Protein AF-A0A925J0D2-F1 (afdb_monomer_lite)

Foldseek 3Di:
DDDDDDDDDDDPPDDPPPPPDPPPPPDVVVVVVVPDDPVVVVVLVVVLCVLPDQDPPDPSVVVSVVVVQVVCVVVVNDPDDDDDDDDDDD

Structure (mmCIF, N/CA/C/O backbone):
data_AF-A0A925J0D2-F1
#
_entry.id   AF-A0A925J0D2-F1
#
loop_
_atom_site.group_PDB
_atom_site.id
_atom_site.type_symbol
_atom_site.label_atom_id
_atom_site.label_alt_id
_atom_site.label_comp_id
_atom_site.label_asym_id
_atom_site.label_entity_id
_atom_site.label_seq_id
_atom_site.pdbx_PDB_ins_code
_atom_site.Cartn_x
_atom_site.Cartn_y
_atom_site.Cartn_z
_atom_site.occupancy
_atom_site.B_iso_or_equiv
_atom_site.auth_seq_id
_atom_site.auth_comp_id
_atom_site.auth_asym_id
_atom_site.auth_atom_id
_atom_site.pdbx_PDB_model_num
ATOM 1 N N . MET A 1 1 ? 37.885 -63.005 -54.376 1.00 47.72 1 MET A N 1
ATOM 2 C CA . MET A 1 1 ? 38.933 -61.964 -54.340 1.00 47.72 1 MET A CA 1
ATOM 3 C C . MET A 1 1 ? 38.409 -60.741 -55.080 1.00 47.72 1 MET A C 1
ATOM 5 O O . MET A 1 1 ? 38.471 -60.731 -56.299 1.00 47.72 1 MET A O 1
ATOM 9 N N . ALA A 1 2 ? 37.820 -59.765 -54.388 1.00 39.19 2 ALA A N 1
ATOM 10 C CA . ALA A 1 2 ? 37.570 -58.438 -54.957 1.00 39.19 2 ALA A CA 1
ATOM 11 C C . ALA A 1 2 ? 37.408 -57.425 -53.816 1.00 39.19 2 ALA A C 1
ATOM 13 O O . ALA A 1 2 ? 36.650 -57.658 -52.878 1.00 39.19 2 ALA A O 1
ATOM 14 N N . SER A 1 3 ? 38.221 -56.379 -53.898 1.00 43.25 3 SER A N 1
ATOM 15 C CA . SER A 1 3 ? 38.601 -55.412 -52.872 1.00 43.25 3 SER A CA 1
ATOM 16 C C . SER A 1 3 ? 37.477 -54.570 -52.272 1.00 43.25 3 SER A C 1
ATOM 18 O O . SER A 1 3 ? 36.522 -54.187 -52.943 1.00 43.25 3 SER A O 1
ATOM 20 N N . ALA A 1 4 ? 37.695 -54.195 -51.010 1.00 46.81 4 ALA A N 1
ATOM 21 C CA . ALA A 1 4 ? 37.015 -53.114 -50.315 1.00 46.81 4 ALA A CA 1
ATOM 22 C C . AL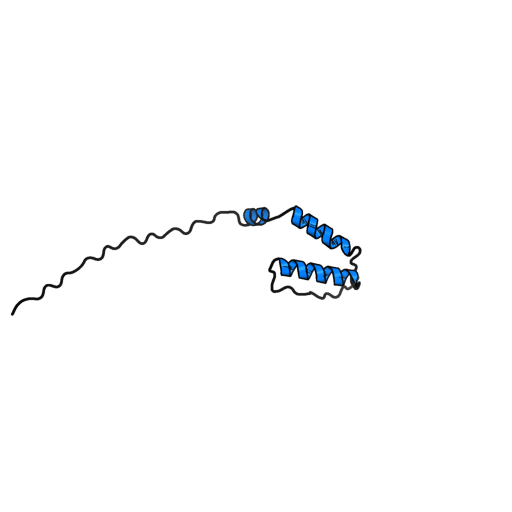A A 1 4 ? 37.429 -51.740 -50.869 1.00 46.81 4 ALA A C 1
ATOM 24 O O . ALA A 1 4 ? 38.603 -51.514 -51.164 1.00 46.81 4 ALA A O 1
ATOM 25 N N . ILE A 1 5 ? 36.480 -50.805 -50.927 1.00 50.41 5 ILE A N 1
ATOM 26 C CA . ILE A 1 5 ? 36.751 -49.368 -51.034 1.00 50.41 5 ILE A CA 1
ATOM 27 C C . ILE A 1 5 ? 35.974 -48.696 -49.902 1.00 50.41 5 ILE A C 1
ATOM 29 O O . ILE A 1 5 ? 34.749 -48.609 -49.933 1.00 50.41 5 ILE A O 1
ATOM 33 N N . VAL A 1 6 ? 36.702 -48.267 -48.871 1.00 51.69 6 VAL A N 1
ATOM 34 C CA . VAL A 1 6 ? 36.190 -47.414 -47.794 1.00 51.69 6 VAL A CA 1
ATOM 35 C C . VAL A 1 6 ? 36.218 -45.981 -48.316 1.00 51.69 6 VAL A C 1
ATOM 37 O O . VAL A 1 6 ? 37.289 -45.411 -48.515 1.00 51.69 6 VAL A O 1
ATOM 40 N N . ALA A 1 7 ? 35.045 -45.409 -48.579 1.00 50.47 7 ALA A N 1
ATOM 41 C CA . ALA A 1 7 ? 34.914 -44.004 -48.938 1.00 50.47 7 ALA A CA 1
ATOM 42 C C . ALA A 1 7 ? 34.972 -43.150 -47.662 1.00 50.47 7 ALA A C 1
ATOM 44 O O . ALA A 1 7 ? 34.064 -43.187 -46.833 1.00 50.47 7 ALA A O 1
ATOM 45 N N . LEU A 1 8 ? 36.058 -42.395 -47.498 1.00 50.19 8 LEU A N 1
ATOM 46 C CA . LEU A 1 8 ? 36.230 -41.424 -46.421 1.00 50.19 8 LEU A CA 1
ATOM 47 C C . LEU A 1 8 ? 35.422 -40.161 -46.761 1.00 50.19 8 LEU A C 1
ATOM 49 O O . LEU A 1 8 ? 35.856 -39.329 -47.555 1.00 50.19 8 LEU A O 1
ATOM 53 N N . THR A 1 9 ? 34.226 -40.021 -46.192 1.00 55.09 9 THR A N 1
ATOM 54 C CA . THR A 1 9 ? 33.424 -38.798 -46.322 1.00 55.09 9 THR A CA 1
ATOM 55 C C . THR A 1 9 ? 33.980 -37.718 -45.396 1.00 55.09 9 THR A C 1
ATOM 57 O O . THR A 1 9 ? 33.912 -37.846 -44.173 1.00 55.09 9 THR A O 1
ATOM 60 N N . ALA A 1 10 ? 34.534 -36.655 -45.977 1.00 54.59 10 ALA A N 1
ATOM 61 C CA . ALA A 1 10 ? 34.955 -35.461 -45.256 1.00 54.59 10 ALA A CA 1
ATOM 62 C C . ALA A 1 10 ? 33.735 -34.761 -44.631 1.00 54.59 10 ALA A C 1
ATOM 64 O O . ALA A 1 10 ? 32.798 -34.386 -45.334 1.00 54.59 10 ALA A O 1
ATOM 65 N N . ILE A 1 11 ? 33.746 -34.588 -43.309 1.00 57.41 11 ILE A N 1
ATOM 66 C CA . ILE A 1 11 ? 32.743 -33.803 -42.584 1.00 57.41 11 ILE A CA 1
ATOM 67 C C . ILE A 1 11 ? 33.120 -32.326 -42.762 1.00 57.41 11 ILE A C 1
ATOM 69 O O . ILE A 1 11 ? 34.216 -31.946 -42.341 1.00 57.41 11 ILE A O 1
ATOM 73 N N . PRO A 1 12 ? 32.272 -31.465 -43.355 1.00 52.59 12 PRO A N 1
ATOM 74 C CA . PRO A 1 12 ? 32.529 -30.039 -43.304 1.00 52.59 12 PRO A CA 1
ATOM 75 C C . PRO A 1 12 ? 32.307 -29.588 -41.859 1.00 52.59 12 PRO A C 1
ATOM 77 O O . PRO A 1 12 ? 31.197 -29.665 -41.330 1.00 52.59 12 PRO A O 1
ATOM 80 N N . ALA A 1 13 ? 33.377 -29.133 -41.210 1.00 55.09 13 ALA A N 1
ATOM 81 C CA . ALA A 1 13 ? 33.300 -28.389 -39.963 1.00 55.09 13 ALA A CA 1
ATOM 82 C C . ALA A 1 13 ? 32.628 -27.039 -40.257 1.00 55.09 13 ALA A C 1
ATOM 84 O O . ALA A 1 13 ? 33.287 -26.037 -40.530 1.00 55.09 13 ALA A O 1
ATOM 85 N N . GLY A 1 14 ? 31.294 -27.037 -40.278 1.00 53.19 14 GLY A N 1
ATOM 86 C CA . GLY A 1 14 ? 30.502 -25.818 -40.277 1.00 53.19 14 GLY A CA 1
ATOM 87 C C . GLY A 1 14 ? 30.829 -25.041 -39.010 1.00 53.19 14 GLY A C 1
ATOM 88 O O . GLY A 1 14 ? 30.684 -25.567 -37.906 1.00 53.19 14 GLY A O 1
ATOM 89 N N . ALA A 1 15 ? 31.332 -23.823 -39.196 1.00 51.56 15 ALA A N 1
ATOM 90 C CA . ALA A 1 15 ? 31.703 -22.898 -38.142 1.00 51.56 15 ALA A CA 1
ATOM 91 C C . ALA A 1 15 ? 30.636 -22.876 -37.042 1.00 51.56 15 ALA A C 1
ATOM 93 O O . ALA A 1 15 ? 29.459 -22.622 -37.308 1.00 51.56 15 ALA A O 1
ATOM 94 N N . GLN A 1 16 ? 31.055 -23.134 -35.803 1.00 56.81 16 GLN A N 1
ATOM 95 C CA . GLN A 1 16 ? 30.257 -22.797 -34.636 1.00 56.81 16 GLN A CA 1
ATOM 96 C C . GLN A 1 16 ? 30.105 -21.279 -34.656 1.00 56.81 16 GLN A C 1
ATOM 98 O O . GLN A 1 16 ? 31.001 -20.541 -34.252 1.00 56.81 16 GLN A O 1
ATOM 103 N N . ASN A 1 17 ? 28.985 -20.814 -35.207 1.00 51.50 17 ASN A N 1
ATOM 104 C CA . ASN A 1 17 ? 28.515 -19.463 -35.009 1.00 51.50 17 ASN A CA 1
ATOM 105 C C . ASN A 1 17 ? 28.225 -19.365 -33.512 1.00 51.50 17 ASN A C 1
ATOM 107 O O . ASN A 1 17 ? 27.135 -19.717 -33.062 1.00 51.50 17 ASN A O 1
ATOM 111 N N . SER A 1 18 ? 29.235 -18.972 -32.735 1.00 52.25 18 SER A N 1
ATOM 112 C CA . SER A 1 18 ? 29.053 -18.427 -31.401 1.00 52.25 18 SER A CA 1
ATOM 113 C C . SER A 1 18 ? 28.169 -17.208 -31.595 1.00 52.25 18 SER A C 1
ATOM 115 O O . SER A 1 18 ? 28.660 -16.107 -31.830 1.00 52.25 18 SER A O 1
ATOM 117 N N . GLY A 1 19 ? 26.854 -17.433 -31.616 1.00 47.03 19 GLY A N 1
ATOM 118 C CA . GLY A 1 19 ? 25.875 -16.376 -31.520 1.00 47.03 19 GLY A CA 1
ATOM 119 C C . GLY A 1 19 ? 26.226 -15.653 -30.240 1.00 47.03 19 GLY A C 1
ATOM 120 O O . GLY A 1 19 ? 26.003 -16.181 -29.152 1.00 47.03 19 GLY A O 1
ATOM 121 N N . ALA A 1 20 ? 26.877 -14.502 -30.385 1.00 54.06 20 ALA A N 1
ATOM 122 C CA . ALA A 1 20 ? 27.013 -13.555 -29.310 1.00 54.06 20 ALA A CA 1
ATOM 123 C C . ALA A 1 20 ? 25.604 -13.401 -28.742 1.00 54.06 20 ALA A C 1
ATOM 125 O O . ALA A 1 20 ? 24.683 -13.015 -29.467 1.00 54.06 20 ALA A O 1
ATOM 126 N N . ALA A 1 21 ? 25.423 -13.794 -27.479 1.00 58.94 21 ALA A N 1
ATOM 127 C CA . ALA A 1 21 ? 24.245 -13.381 -26.746 1.00 58.94 21 ALA A CA 1
ATOM 128 C C . ALA A 1 21 ? 24.133 -11.862 -26.954 1.00 58.94 21 ALA A C 1
ATOM 130 O O . ALA A 1 21 ? 25.170 -11.186 -26.876 1.00 58.94 21 ALA A O 1
ATOM 131 N N . PRO A 1 22 ? 22.947 -11.320 -27.286 1.00 57.53 22 PRO A N 1
ATOM 132 C CA . PRO A 1 22 ? 22.796 -9.880 -27.335 1.00 57.53 22 PRO A CA 1
ATOM 133 C C . PRO A 1 22 ? 23.302 -9.348 -25.997 1.00 57.53 22 PRO A C 1
ATOM 135 O O . PRO A 1 22 ? 22.884 -9.822 -24.939 1.00 57.53 22 PRO A O 1
ATOM 138 N N . ALA A 1 23 ? 24.269 -8.438 -26.036 1.00 59.91 23 ALA A N 1
ATOM 139 C CA . ALA A 1 23 ? 24.626 -7.694 -24.849 1.00 59.91 23 ALA A CA 1
ATOM 140 C C . ALA A 1 23 ? 23.405 -6.832 -24.516 1.00 59.91 23 ALA A C 1
ATOM 142 O O . ALA A 1 23 ? 23.211 -5.781 -25.124 1.00 59.91 23 ALA A O 1
ATOM 143 N N . ASP A 1 24 ? 22.558 -7.302 -23.600 1.00 62.69 24 ASP A N 1
ATOM 144 C CA . ASP A 1 24 ? 21.524 -6.482 -22.976 1.00 62.69 24 ASP A CA 1
ATOM 145 C C . ASP A 1 24 ? 22.235 -5.434 -22.113 1.00 62.69 24 ASP A C 1
ATOM 147 O O . ASP A 1 24 ? 22.419 -5.584 -20.909 1.00 62.69 24 ASP A O 1
ATOM 151 N N . SER A 1 25 ? 22.702 -4.369 -22.762 1.00 65.75 25 SER A N 1
ATOM 152 C CA . SER A 1 25 ? 23.260 -3.179 -22.123 1.00 65.75 25 SER A CA 1
ATOM 153 C C . SER A 1 25 ? 22.173 -2.156 -21.785 1.00 65.75 25 SER A C 1
ATOM 155 O O . SER A 1 25 ? 22.480 -0.979 -21.603 1.00 65.75 25 SER A O 1
ATOM 157 N N . ALA A 1 26 ? 20.902 -2.566 -21.776 1.00 74.81 26 ALA A N 1
ATOM 158 C CA . ALA A 1 26 ? 19.813 -1.716 -21.323 1.00 74.81 26 ALA A CA 1
ATOM 159 C C . ALA A 1 26 ? 19.969 -1.494 -19.816 1.00 74.81 26 ALA A C 1
ATOM 161 O O . ALA A 1 26 ? 20.135 -2.455 -19.064 1.00 74.81 26 ALA A O 1
ATOM 162 N N . ASP A 1 27 ? 19.928 -0.235 -19.380 1.00 88.62 27 ASP A N 1
ATOM 163 C CA . ASP A 1 27 ? 19.998 0.092 -17.962 1.00 88.62 27 ASP A CA 1
ATOM 164 C C . ASP A 1 27 ? 18.799 -0.561 -17.238 1.00 88.62 27 ASP A C 1
ATOM 166 O O . ASP A 1 27 ? 17.642 -0.208 -17.505 1.00 88.62 27 ASP A O 1
ATOM 170 N N . PRO A 1 28 ? 19.027 -1.523 -16.322 1.00 90.69 28 PRO A N 1
ATOM 171 C CA . PRO A 1 28 ? 17.939 -2.178 -15.604 1.00 90.69 28 PRO A CA 1
ATOM 172 C C . PRO A 1 28 ? 17.115 -1.192 -14.762 1.00 90.69 28 PRO A C 1
ATOM 174 O O . PRO A 1 28 ? 15.944 -1.463 -14.480 1.00 90.69 28 PRO A O 1
ATOM 177 N N . ILE A 1 29 ? 17.693 -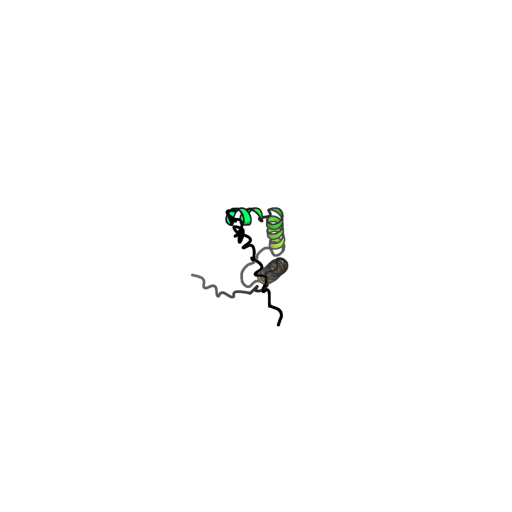0.050 -14.372 1.00 93.31 29 ILE A N 1
ATOM 178 C CA . ILE A 1 29 ? 17.001 1.011 -13.636 1.00 93.31 29 ILE A CA 1
ATOM 179 C C . ILE A 1 29 ? 15.995 1.706 -14.550 1.00 93.31 29 ILE A C 1
ATOM 181 O O . ILE A 1 29 ? 14.832 1.844 -14.169 1.00 93.31 29 ILE A O 1
ATOM 185 N N . GLU A 1 30 ? 16.402 2.086 -15.762 1.00 94.88 30 GLU A N 1
ATOM 186 C CA . GLU A 1 30 ? 15.517 2.709 -16.753 1.00 94.88 30 GLU A CA 1
ATOM 187 C C . GLU A 1 30 ? 14.316 1.804 -17.056 1.00 94.88 30 GLU A C 1
ATOM 189 O O . GLU A 1 30 ? 13.164 2.242 -16.990 1.00 94.88 30 GLU A O 1
ATOM 194 N N . ALA A 1 31 ? 14.566 0.509 -17.273 1.00 92.94 31 ALA A N 1
ATOM 195 C CA . ALA A 1 31 ? 13.512 -0.473 -17.504 1.00 92.94 31 ALA A CA 1
ATOM 196 C C . ALA A 1 31 ? 12.550 -0.618 -16.308 1.00 92.94 31 ALA A C 1
ATOM 198 O O . ALA A 1 31 ? 11.357 -0.856 -16.504 1.00 92.94 31 ALA A O 1
ATOM 199 N N . MET A 1 32 ? 13.037 -0.483 -15.069 1.00 94.81 32 MET A N 1
ATOM 200 C CA . MET A 1 32 ? 12.196 -0.535 -13.869 1.00 94.81 32 MET A CA 1
ATOM 201 C C . MET A 1 32 ? 11.350 0.734 -13.716 1.00 94.81 32 MET A C 1
ATOM 203 O O . MET A 1 32 ? 10.153 0.648 -13.443 1.00 94.81 32 MET A O 1
ATOM 207 N N . VAL A 1 33 ? 11.949 1.907 -13.935 1.00 96.44 33 VAL A N 1
ATOM 208 C CA . VAL A 1 33 ? 11.258 3.203 -13.873 1.00 96.44 33 VAL A CA 1
ATOM 209 C C . VAL A 1 33 ? 10.190 3.302 -14.964 1.00 96.44 33 VAL A C 1
ATOM 211 O O . VAL A 1 33 ? 9.084 3.760 -14.688 1.00 96.44 33 VAL A O 1
ATOM 214 N N . GLY A 1 34 ? 10.460 2.789 -16.169 1.00 96.69 34 GLY A N 1
ATOM 215 C CA . GLY A 1 34 ? 9.494 2.753 -17.272 1.00 96.69 34 GLY A CA 1
ATOM 216 C C . GLY A 1 34 ? 8.242 1.904 -17.006 1.00 96.69 34 GLY A C 1
ATOM 217 O O . GLY A 1 34 ? 7.239 2.067 -17.695 1.00 96.69 34 GLY A O 1
ATOM 218 N N . ARG A 1 35 ? 8.261 1.018 -15.999 1.00 95.44 35 ARG A N 1
ATOM 219 C CA . ARG A 1 35 ? 7.089 0.226 -15.572 1.00 95.44 35 ARG A CA 1
ATOM 220 C C . ARG A 1 35 ? 6.188 0.963 -14.577 1.00 95.44 35 ARG A C 1
ATOM 222 O O . ARG A 1 35 ? 5.109 0.457 -14.263 1.00 95.44 35 ARG A O 1
ATOM 229 N N . LEU A 1 36 ? 6.623 2.108 -14.042 1.00 96.94 36 LEU A N 1
ATOM 230 C CA . LEU A 1 36 ? 5.824 2.901 -13.110 1.00 96.94 36 LEU A CA 1
ATOM 231 C C . LEU A 1 36 ? 4.599 3.487 -13.820 1.00 96.94 36 LEU A C 1
ATOM 233 O O . LEU A 1 36 ? 4.682 3.998 -14.932 1.00 96.94 36 LEU A O 1
ATOM 237 N N . ASP A 1 37 ? 3.458 3.442 -13.141 1.00 97.25 37 ASP A N 1
ATOM 238 C CA . ASP A 1 37 ? 2.172 3.890 -13.670 1.00 97.25 37 ASP A CA 1
ATOM 239 C C . ASP A 1 37 ? 1.520 4.850 -12.667 1.00 97.25 37 ASP A C 1
ATOM 241 O O . ASP A 1 37 ? 1.189 4.479 -11.533 1.00 97.25 37 ASP A O 1
ATOM 245 N N . LEU A 1 38 ? 1.358 6.107 -13.088 1.00 98.31 38 LEU A N 1
ATOM 246 C CA . LEU A 1 38 ? 0.827 7.175 -12.244 1.00 98.31 38 LEU A CA 1
ATOM 247 C C . LEU A 1 38 ? -0.638 6.940 -11.851 1.00 98.31 38 LEU A C 1
ATOM 249 O O . LEU A 1 38 ? -1.037 7.281 -10.735 1.00 98.31 38 LEU A O 1
ATOM 253 N N . GLU A 1 39 ? -1.444 6.353 -12.731 1.00 98.38 39 GLU A N 1
ATOM 254 C CA . GLU A 1 39 ? -2.860 6.120 -12.454 1.00 98.38 39 GLU A CA 1
ATOM 255 C C . GLU A 1 39 ? -3.037 4.956 -11.478 1.00 98.38 39 GLU A C 1
ATOM 257 O O . GLU A 1 39 ? -3.832 5.061 -10.541 1.00 98.38 39 GLU A O 1
ATOM 262 N N . LYS A 1 40 ? -2.216 3.903 -11.585 1.00 96.75 40 LYS A N 1
ATOM 263 C CA . LYS A 1 40 ? -2.169 2.839 -10.566 1.00 96.75 40 LYS A CA 1
ATOM 264 C C . LYS A 1 40 ? -1.730 3.365 -9.200 1.00 96.75 40 LYS A C 1
ATOM 266 O O . LYS A 1 40 ? -2.312 2.982 -8.180 1.00 96.75 40 LYS A O 1
ATOM 271 N N . TYR A 1 41 ? -0.750 4.272 -9.158 1.00 97.44 41 TYR A N 1
ATOM 272 C CA . TYR A 1 41 ? -0.336 4.926 -7.914 1.00 97.44 41 TYR A CA 1
ATOM 273 C C . TYR A 1 41 ? -1.496 5.705 -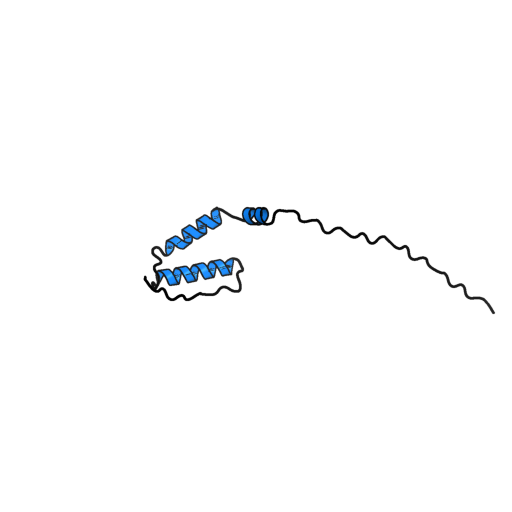7.277 1.00 97.44 41 TYR A C 1
ATOM 275 O O . TYR A 1 41 ? -1.858 5.454 -6.125 1.00 97.44 41 TYR A O 1
ATOM 283 N N . LYS A 1 42 ? -2.148 6.592 -8.039 1.00 98.12 42 LYS A N 1
ATOM 284 C CA . LYS A 1 42 ? -3.304 7.366 -7.557 1.00 98.12 42 LYS A CA 1
ATOM 285 C C . LYS A 1 42 ? -4.455 6.468 -7.105 1.00 98.12 42 LYS A C 1
ATOM 287 O O . LYS A 1 42 ? -5.049 6.729 -6.059 1.00 98.12 42 LYS A O 1
ATOM 292 N N . ALA A 1 43 ? -4.756 5.408 -7.856 1.00 97.56 43 ALA A N 1
ATOM 293 C CA . ALA A 1 43 ? -5.790 4.439 -7.502 1.00 97.56 43 ALA A CA 1
ATOM 294 C C . ALA A 1 43 ? -5.479 3.741 -6.171 1.00 97.56 43 ALA A C 1
ATOM 296 O O . ALA A 1 43 ? -6.369 3.607 -5.333 1.00 97.56 43 ALA A O 1
ATOM 297 N N . THR A 1 44 ? -4.214 3.382 -5.934 1.00 97.12 44 THR A N 1
ATOM 298 C CA . THR A 1 44 ? -3.764 2.792 -4.664 1.00 97.12 44 THR A CA 1
ATOM 299 C C . THR A 1 44 ? -3.956 3.766 -3.501 1.00 97.12 44 THR A C 1
ATOM 301 O O . THR A 1 44 ? -4.554 3.399 -2.489 1.00 97.12 44 THR A O 1
ATOM 304 N N . ILE A 1 45 ? -3.523 5.027 -3.647 1.00 97.19 45 ILE A N 1
ATOM 305 C CA . ILE A 1 45 ? -3.720 6.058 -2.614 1.00 97.19 45 ILE A CA 1
ATOM 306 C C . ILE A 1 45 ? -5.210 6.259 -2.329 1.00 97.19 45 ILE A C 1
ATOM 308 O O . ILE A 1 45 ? -5.610 6.260 -1.167 1.00 97.19 45 ILE A O 1
ATOM 312 N N . LYS A 1 46 ? -6.042 6.360 -3.372 1.00 97.88 46 LYS A N 1
ATOM 313 C CA . LYS A 1 46 ? -7.498 6.483 -3.237 1.00 97.88 46 LYS A CA 1
ATOM 314 C C . LYS A 1 46 ? -8.118 5.270 -2.538 1.00 97.88 46 LYS A C 1
ATOM 316 O O . LYS A 1 46 ? -8.972 5.447 -1.681 1.00 97.88 46 LYS A O 1
ATOM 321 N N . GLY A 1 47 ? -7.683 4.053 -2.857 1.00 97.31 47 GLY A N 1
ATOM 322 C CA . GLY A 1 47 ? -8.134 2.840 -2.171 1.00 97.31 47 GLY A CA 1
ATOM 323 C C . GLY A 1 47 ? -7.795 2.862 -0.680 1.00 97.31 47 GLY A C 1
ATOM 324 O O . GLY A 1 47 ? -8.631 2.527 0.151 1.00 97.31 47 GLY A O 1
ATOM 325 N N . LEU A 1 48 ? -6.608 3.347 -0.313 1.00 97.38 48 LEU A N 1
ATOM 326 C CA . LEU A 1 48 ? -6.193 3.450 1.088 1.00 97.38 48 LEU A CA 1
ATOM 327 C C . LEU A 1 48 ? -6.989 4.488 1.895 1.00 97.38 48 LEU A C 1
ATOM 329 O O . LEU A 1 48 ? -7.073 4.356 3.120 1.00 97.38 48 LEU A O 1
ATOM 333 N N . THR A 1 49 ? -7.592 5.502 1.262 1.00 96.94 49 THR A N 1
ATOM 334 C CA . THR A 1 49 ? -8.360 6.523 1.998 1.00 96.94 49 THR A CA 1
ATOM 335 C C . THR A 1 49 ? -9.683 5.999 2.553 1.00 96.94 49 THR A C 1
ATOM 337 O O . THR A 1 49 ? -10.162 6.541 3.549 1.00 96.94 49 THR A O 1
ATOM 340 N N . GLN A 1 50 ? -10.238 4.908 2.007 1.00 97.25 50 GLN A N 1
ATOM 341 C CA . GLN A 1 50 ? -11.508 4.327 2.472 1.00 97.25 50 GLN A CA 1
ATOM 342 C C . GLN A 1 50 ? -11.460 3.855 3.934 1.00 97.25 50 GLN A C 1
ATOM 344 O O . GLN A 1 50 ? -12.480 3.792 4.615 1.00 97.25 50 GLN A O 1
ATOM 349 N N . PHE A 1 51 ? -10.261 3.565 4.441 1.00 97.56 51 PHE A N 1
ATOM 350 C CA . PHE A 1 51 ? -10.054 3.126 5.816 1.00 97.56 51 PHE A CA 1
ATOM 351 C C . PHE A 1 51 ? -9.871 4.294 6.788 1.00 97.56 51 PHE A C 1
ATOM 353 O O . PHE A 1 51 ? -9.925 4.062 7.989 1.00 97.56 51 PHE A O 1
ATOM 360 N N . GLY A 1 52 ? -9.676 5.531 6.310 1.00 94.94 52 GLY A N 1
ATOM 361 C CA . GLY A 1 52 ? -9.302 6.743 7.061 1.00 94.94 52 GLY A CA 1
ATOM 362 C C . GLY A 1 52 ? -8.172 6.547 8.085 1.00 94.94 52 GLY A C 1
ATOM 363 O O . GLY A 1 52 ? -7.102 6.085 7.702 1.00 94.94 52 GLY A O 1
ATOM 364 N N . ASP A 1 53 ? -8.362 6.936 9.355 1.00 95.81 53 ASP A N 1
ATOM 365 C CA . ASP A 1 53 ? -7.313 6.839 10.383 1.00 95.81 53 ASP A CA 1
ATOM 366 C C . ASP A 1 53 ? -6.978 5.376 10.740 1.00 95.81 53 ASP A C 1
ATOM 368 O O . ASP A 1 53 ? -7.817 4.625 11.248 1.00 95.81 53 ASP A O 1
ATOM 372 N N . ARG A 1 54 ? -5.733 4.978 10.458 1.00 96.06 54 ARG A N 1
ATOM 373 C CA . ARG A 1 54 ? -5.210 3.602 10.538 1.00 96.06 54 ARG A CA 1
ATOM 374 C C . ARG A 1 54 ? -4.220 3.444 11.693 1.00 96.06 54 ARG A C 1
ATOM 376 O O . ARG A 1 54 ? -3.155 2.853 11.537 1.00 96.06 54 ARG A O 1
ATOM 383 N N . ARG A 1 55 ? -4.557 3.967 12.873 1.00 93.25 55 ARG A N 1
ATOM 384 C CA . ARG A 1 55 ? -3.717 3.795 14.070 1.00 93.25 55 ARG A CA 1
ATOM 385 C C . ARG A 1 55 ? -3.523 2.319 14.409 1.00 93.25 55 ARG A C 1
ATOM 387 O O . ARG A 1 55 ? -4.430 1.498 14.232 1.00 93.25 55 ARG A O 1
ATOM 394 N N . GLN A 1 56 ? -2.348 2.000 14.942 1.00 89.69 56 GLN A N 1
ATOM 395 C CA . GLN A 1 56 ? -2.012 0.670 15.446 1.00 89.69 56 GLN A CA 1
ATOM 396 C C . GLN A 1 56 ? -3.075 0.156 16.432 1.00 89.69 56 GLN A C 1
ATOM 398 O O . GLN A 1 56 ? -3.698 0.927 17.159 1.00 89.69 56 GLN A O 1
ATOM 403 N N . GLY A 1 57 ? -3.312 -1.158 16.425 1.00 89.44 57 GLY A N 1
ATOM 404 C CA . GLY A 1 57 ? -4.274 -1.823 17.315 1.00 89.44 57 GLY A CA 1
ATOM 405 C C . GLY A 1 57 ? -5.745 -1.681 16.903 1.00 89.44 57 GLY A C 1
ATOM 406 O O . GLY A 1 57 ? -6.591 -2.454 17.359 1.00 89.44 57 GLY A O 1
ATOM 407 N N . THR A 1 58 ? -6.071 -0.764 15.988 1.00 94.94 58 THR A N 1
ATOM 408 C CA . THR A 1 58 ? -7.456 -0.536 15.558 1.00 94.94 58 THR A CA 1
ATOM 409 C C . THR A 1 58 ? -7.941 -1.568 14.537 1.00 94.94 58 THR A C 1
ATOM 411 O O . THR A 1 58 ? -7.165 -2.141 13.767 1.00 94.94 58 THR A O 1
ATOM 414 N N . GLY A 1 59 ? -9.263 -1.773 14.485 1.00 96.50 59 GLY A N 1
ATOM 415 C CA . GLY A 1 59 ? -9.893 -2.599 13.449 1.00 96.50 59 GLY A CA 1
ATOM 416 C C . GLY A 1 59 ? -9.706 -2.030 12.040 1.00 96.50 59 GLY A C 1
ATOM 417 O O . GLY A 1 59 ? -9.482 -2.788 11.104 1.00 96.50 59 GLY A O 1
ATOM 418 N N . ARG A 1 60 ? -9.700 -0.699 11.901 1.00 97.69 60 ARG A N 1
ATOM 419 C CA . ARG A 1 60 ? -9.472 -0.004 10.623 1.00 97.69 60 ARG A CA 1
ATOM 420 C C . ARG A 1 60 ? -8.091 -0.307 10.052 1.00 97.69 60 ARG A C 1
ATOM 422 O O . ARG A 1 60 ? -7.967 -0.572 8.862 1.00 97.69 60 ARG A O 1
ATOM 429 N N . ASN A 1 61 ? -7.062 -0.327 10.903 1.00 96.38 61 ASN A N 1
ATOM 430 C CA . ASN A 1 61 ? -5.721 -0.705 10.471 1.00 96.38 61 ASN A CA 1
ATOM 431 C C . ASN A 1 61 ? -5.651 -2.176 10.037 1.00 96.38 61 ASN A C 1
ATOM 433 O O . ASN A 1 61 ? -5.045 -2.471 9.014 1.00 96.38 61 ASN A O 1
ATOM 437 N N . ARG A 1 62 ? -6.319 -3.092 10.755 1.00 96.50 62 ARG A N 1
ATOM 438 C CA . ARG A 1 62 ? -6.397 -4.505 10.337 1.00 96.50 62 ARG A CA 1
ATOM 439 C C . ARG A 1 62 ? -7.059 -4.660 8.964 1.00 96.50 62 ARG A C 1
ATOM 441 O O . ARG A 1 62 ? -6.465 -5.285 8.097 1.00 96.50 62 ARG A O 1
ATOM 448 N N . GLN A 1 63 ? -8.198 -4.002 8.738 1.00 98.12 63 GLN A N 1
ATOM 449 C CA . GLN A 1 63 ? -8.888 -4.016 7.440 1.00 98.12 63 GLN A CA 1
ATOM 450 C C . GLN A 1 63 ? -8.023 -3.442 6.309 1.00 98.12 63 GLN A C 1
ATOM 452 O O . GLN A 1 63 ? -7.999 -3.988 5.208 1.00 98.12 63 GLN A O 1
ATOM 457 N N . ALA A 1 64 ? -7.281 -2.363 6.575 1.00 98.00 64 ALA A N 1
ATOM 458 C CA . ALA A 1 64 ? -6.358 -1.801 5.596 1.00 98.00 64 ALA A CA 1
ATOM 459 C C . ALA A 1 64 ? -5.225 -2.777 5.242 1.00 98.00 64 ALA A C 1
ATOM 461 O O . ALA A 1 64 ? -4.886 -2.909 4.070 1.00 98.00 64 ALA A O 1
ATOM 462 N N . LEU A 1 65 ? -4.663 -3.485 6.229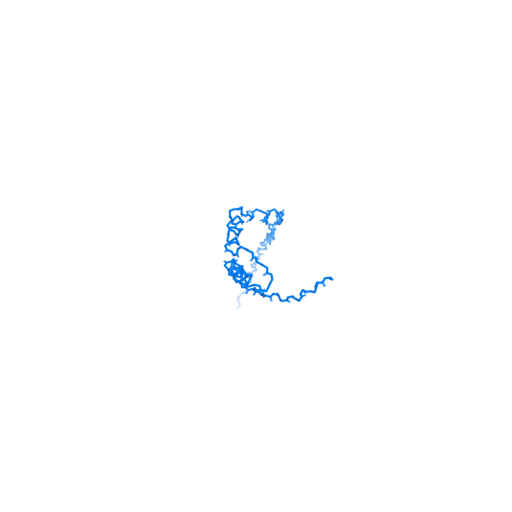 1.00 96.81 65 LEU A N 1
ATOM 463 C CA . LEU A 1 65 ? -3.651 -4.517 5.988 1.00 96.81 65 LEU A CA 1
ATOM 464 C C . LEU A 1 65 ? -4.214 -5.685 5.164 1.00 96.81 65 LEU A C 1
ATOM 466 O O . LEU A 1 65 ? -3.553 -6.126 4.229 1.00 96.81 65 LEU A O 1
ATOM 470 N N . ASP A 1 66 ? -5.440 -6.137 5.454 1.00 97.69 66 ASP A N 1
ATOM 471 C CA . ASP A 1 66 ? -6.122 -7.191 4.681 1.00 97.69 66 ASP A CA 1
ATOM 472 C C . ASP A 1 66 ? -6.288 -6.781 3.214 1.00 97.69 66 ASP A C 1
ATOM 474 O O . ASP A 1 66 ? -6.036 -7.566 2.298 1.00 97.69 66 ASP A O 1
ATOM 478 N N . TRP A 1 67 ? -6.643 -5.518 2.983 1.00 98.12 67 TRP A N 1
ATOM 479 C CA . TRP A 1 67 ? -6.754 -4.968 1.640 1.00 98.12 67 TRP A CA 1
ATOM 480 C C . TRP A 1 67 ? -5.402 -4.877 0.923 1.00 98.12 67 TRP A C 1
ATOM 482 O O . TRP A 1 67 ? -5.312 -5.289 -0.232 1.00 98.12 67 TRP A O 1
ATOM 492 N N . ILE A 1 68 ? -4.344 -4.400 1.591 1.00 97.56 68 ILE A N 1
ATOM 493 C CA . ILE A 1 68 ? -2.987 -4.343 1.013 1.00 97.56 68 ILE A CA 1
ATOM 494 C C . ILE A 1 68 ? -2.513 -5.747 0.626 1.00 97.56 68 ILE A C 1
ATOM 496 O O . ILE A 1 68 ? -1.996 -5.944 -0.471 1.00 97.56 68 ILE A O 1
ATOM 500 N N . GLU A 1 69 ? -2.727 -6.733 1.495 1.00 97.88 69 GLU A N 1
ATOM 501 C CA . GLU A 1 69 ? -2.374 -8.126 1.231 1.00 97.88 69 GLU A CA 1
ATOM 502 C C . GLU A 1 69 ? -3.105 -8.672 -0.007 1.00 97.88 69 GLU A C 1
ATOM 504 O O . GLU A 1 69 ? -2.489 -9.322 -0.853 1.00 97.88 69 GLU A O 1
ATOM 509 N N . ALA A 1 70 ? -4.394 -8.356 -0.170 1.00 97.44 70 ALA A N 1
ATOM 510 C CA . ALA A 1 70 ? -5.145 -8.717 -1.370 1.00 97.44 70 ALA A CA 1
ATOM 511 C C . ALA A 1 70 ? -4.587 -8.047 -2.640 1.00 97.44 70 ALA A C 1
ATOM 513 O O . ALA A 1 70 ? -4.498 -8.700 -3.681 1.00 97.44 70 ALA A O 1
ATOM 514 N N . GLN A 1 71 ? -4.170 -6.775 -2.566 1.00 97.19 71 GLN A N 1
ATOM 515 C CA . GLN A 1 71 ? -3.531 -6.092 -3.699 1.00 97.19 71 GLN A CA 1
ATOM 516 C C . GLN A 1 71 ? -2.211 -6.768 -4.089 1.00 97.19 71 GLN A C 1
ATOM 518 O O . GLN A 1 71 ? -2.012 -7.072 -5.264 1.00 97.19 71 GLN A O 1
ATOM 523 N N . LEU A 1 72 ? -1.344 -7.078 -3.119 1.00 97.06 72 LEU A N 1
ATOM 524 C CA . LEU A 1 72 ? -0.072 -7.766 -3.371 1.00 97.06 72 LEU A CA 1
ATOM 525 C C . LEU A 1 72 ? -0.287 -9.122 -4.055 1.00 97.06 72 LEU A C 1
ATOM 527 O O . LEU A 1 72 ? 0.341 -9.407 -5.075 1.00 97.06 72 LEU A O 1
ATOM 531 N N . LYS A 1 73 ? -1.235 -9.925 -3.559 1.00 96.88 73 LYS A N 1
ATOM 532 C CA . LYS A 1 73 ? -1.599 -11.205 -4.185 1.00 96.88 73 LYS A CA 1
ATOM 533 C C . LYS A 1 73 ? -2.115 -11.019 -5.612 1.00 96.88 73 LYS A C 1
ATOM 535 O O . LYS A 1 73 ? -1.742 -11.785 -6.495 1.00 96.88 73 LYS A O 1
ATOM 540 N N . SER A 1 74 ? -2.918 -9.981 -5.866 1.00 95.62 74 SER A N 1
ATOM 541 C CA . SER A 1 74 ? -3.435 -9.686 -7.213 1.00 95.62 74 SER A CA 1
ATOM 542 C C . SER A 1 74 ? -2.339 -9.329 -8.224 1.00 95.62 74 SER A C 1
ATOM 544 O O . SER A 1 74 ? -2.499 -9.578 -9.416 1.00 95.62 74 SER A O 1
ATOM 546 N N . TYR A 1 75 ? -1.204 -8.806 -7.754 1.00 94.12 75 TYR A N 1
ATOM 547 C CA . TYR A 1 75 ? -0.028 -8.523 -8.579 1.00 94.12 75 TYR A CA 1
ATOM 548 C C . TYR A 1 75 ? 0.900 -9.733 -8.752 1.00 94.12 75 TYR A C 1
ATOM 550 O O . TYR A 1 75 ? 1.941 -9.617 -9.395 1.00 94.12 75 TYR A O 1
ATOM 558 N N . GLY A 1 76 ? 0.526 -10.897 -8.212 1.00 96.50 76 GLY A N 1
ATOM 559 C CA . GLY A 1 76 ? 1.288 -12.137 -8.333 1.00 96.50 76 GLY A CA 1
ATOM 560 C C . GLY A 1 76 ? 2.321 -12.354 -7.228 1.00 96.50 76 GLY A C 1
ATOM 561 O O . GLY A 1 76 ? 3.130 -13.272 -7.339 1.00 96.50 76 GLY A O 1
ATOM 562 N N . CYS A 1 77 ? 2.314 -11.558 -6.151 1.00 97.00 77 CYS A N 1
ATOM 563 C CA . CYS A 1 77 ? 3.139 -11.859 -4.982 1.00 97.00 77 CYS A CA 1
ATOM 564 C C . CYS A 1 77 ? 2.609 -13.123 -4.287 1.00 97.00 77 CYS A C 1
ATOM 566 O O . CYS A 1 77 ? 1.463 -13.156 -3.840 1.00 97.00 77 CYS A O 1
ATOM 568 N N . THR A 1 78 ? 3.442 -14.159 -4.181 1.00 95.88 78 THR A N 1
ATOM 569 C CA . THR A 1 78 ? 3.035 -15.473 -3.652 1.00 95.88 78 THR A CA 1
ATOM 570 C C . THR A 1 78 ? 3.404 -15.692 -2.188 1.00 95.88 78 THR A C 1
ATOM 572 O O . THR A 1 78 ? 2.685 -16.400 -1.492 1.00 95.88 78 THR A O 1
ATOM 575 N N . ASN A 1 79 ? 4.475 -15.059 -1.700 1.00 95.19 79 ASN A N 1
ATOM 576 C CA . ASN A 1 79 ? 4.956 -15.206 -0.323 1.00 95.19 79 ASN A CA 1
ATOM 577 C C . ASN A 1 79 ? 4.675 -13.956 0.530 1.00 95.19 79 ASN A C 1
ATOM 579 O O . ASN A 1 79 ? 5.585 -13.345 1.085 1.00 95.19 79 ASN A O 1
ATOM 583 N N . THR A 1 80 ? 3.420 -13.499 0.549 1.00 96.69 80 THR A N 1
ATOM 584 C CA . THR A 1 80 ? 3.013 -12.347 1.369 1.00 96.69 80 THR A CA 1
ATOM 585 C C . THR A 1 80 ? 2.787 -12.776 2.816 1.00 96.69 80 THR A C 1
ATOM 587 O O . THR A 1 80 ? 2.007 -13.689 3.072 1.00 96.69 80 THR A O 1
ATOM 590 N N . GLU A 1 81 ? 3.425 -12.085 3.760 1.00 95.00 81 GLU A N 1
ATOM 591 C CA . GLU A 1 81 ? 3.388 -12.408 5.190 1.00 95.00 81 GLU A CA 1
ATOM 592 C C . GLU A 1 81 ? 3.135 -11.156 6.044 1.00 95.00 81 GLU A C 1
ATOM 594 O O . GLU A 1 81 ? 3.381 -10.026 5.612 1.00 95.00 81 GLU A O 1
ATOM 599 N N . ARG A 1 82 ? 2.653 -11.352 7.279 1.00 93.44 82 ARG A N 1
ATOM 600 C CA . ARG A 1 82 ? 2.468 -10.272 8.258 1.00 93.44 82 ARG A CA 1
ATOM 601 C C . ARG A 1 82 ? 3.588 -10.261 9.274 1.00 93.44 82 ARG A C 1
ATOM 603 O O . ARG A 1 82 ? 3.797 -11.235 9.989 1.00 93.44 82 ARG A O 1
ATOM 610 N N . ILE A 1 83 ? 4.229 -9.109 9.401 1.00 91.25 83 ILE A N 1
ATOM 611 C CA . ILE A 1 83 ? 5.229 -8.872 10.435 1.00 91.25 83 ILE A CA 1
ATOM 612 C C . ILE A 1 83 ? 4.519 -8.297 11.658 1.00 91.25 83 ILE A C 1
ATOM 614 O O . ILE A 1 83 ? 3.845 -7.270 11.569 1.00 91.25 83 ILE A O 1
ATOM 618 N N . THR A 1 84 ? 4.681 -8.957 12.803 1.00 88.00 84 THR A N 1
ATOM 619 C CA . THR A 1 84 ? 4.255 -8.417 14.098 1.00 88.00 84 THR A CA 1
ATOM 620 C C . THR A 1 84 ? 5.461 -7.779 14.763 1.00 88.00 84 THR A C 1
ATOM 622 O O . THR A 1 84 ? 6.475 -8.440 14.964 1.00 88.00 84 THR A O 1
ATOM 625 N N . TYR A 1 85 ? 5.349 -6.502 15.102 1.00 84.00 85 TYR A N 1
ATOM 626 C CA . TYR A 1 85 ? 6.346 -5.788 15.885 1.00 84.00 85 TYR A CA 1
ATOM 627 C C . TYR A 1 85 ? 5.700 -5.273 17.165 1.00 84.00 85 TYR A C 1
ATOM 629 O O . TYR A 1 85 ? 4.553 -4.818 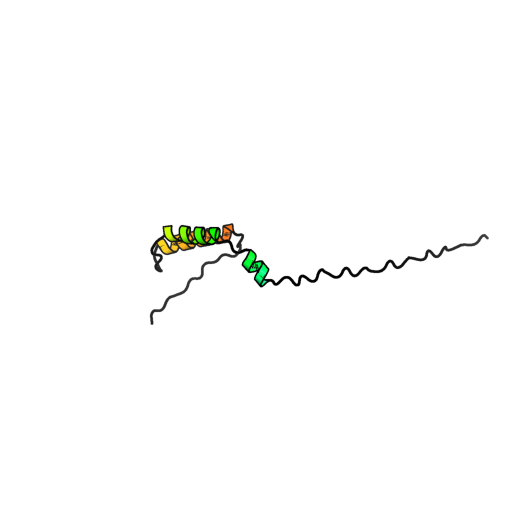17.163 1.00 84.00 85 TYR A O 1
ATOM 637 N N . ASP A 1 86 ? 6.453 -5.354 18.253 1.00 84.81 86 ASP A N 1
ATOM 638 C CA . ASP A 1 86 ? 6.093 -4.730 19.514 1.00 84.81 86 ASP A CA 1
ATOM 639 C C . ASP A 1 86 ? 6.643 -3.300 19.531 1.00 84.81 86 ASP A C 1
ATOM 641 O O . ASP A 1 86 ? 7.838 -3.081 19.327 1.00 84.81 86 ASP A O 1
ATOM 645 N N . PHE A 1 87 ? 5.759 -2.315 19.691 1.00 80.75 87 PHE A N 1
ATOM 646 C CA . PHE A 1 87 ? 6.156 -0.910 19.728 1.00 80.75 87 PHE A CA 1
ATOM 647 C C . PHE A 1 87 ? 6.366 -0.498 21.181 1.00 80.75 87 PHE A C 1
ATOM 649 O O . PHE A 1 87 ? 5.401 -0.380 21.933 1.00 80.75 87 PHE A O 1
ATOM 656 N N . GLN A 1 88 ? 7.621 -0.242 21.543 1.00 83.38 88 GLN A N 1
ATOM 657 C CA . GLN A 1 88 ? 8.001 0.294 22.844 1.00 83.38 88 GLN A CA 1
ATOM 658 C C . GLN A 1 88 ? 8.125 1.823 22.731 1.00 83.38 88 GLN A C 1
ATOM 660 O O . GLN A 1 88 ? 9.001 2.299 22.003 1.00 83.38 88 GLN A O 1
ATOM 665 N N . PRO A 1 89 ? 7.241 2.610 23.374 1.00 79.69 89 PRO A N 1
ATOM 666 C CA . PRO A 1 89 ? 7.391 4.060 23.436 1.00 79.69 89 PRO A CA 1
ATOM 667 C C . PRO A 1 89 ? 8.700 4.447 24.155 1.00 79.69 89 PRO A C 1
ATOM 669 O O . PRO A 1 89 ? 9.132 3.694 25.029 1.00 79.69 89 PRO A O 1
ATOM 672 N N . PRO A 1 90 ? 9.326 5.584 23.794 1.00 77.38 90 PRO A N 1
ATOM 673 C CA . PRO A 1 90 ? 10.528 6.086 24.463 1.00 77.38 90 PRO A CA 1
ATOM 674 C C . PRO A 1 90 ? 10.281 6.502 25.918 1.00 77.38 90 PRO A C 1
ATOM 676 O O . PRO A 1 90 ? 9.128 6.872 26.248 1.00 77.38 90 PRO A O 1
#

Secondary structure (DSSP, 8-state):
-------------------PPP---S-HHHHHHTT--HHHHHHHHHHHHTT----TTSHHHHHHHHHHH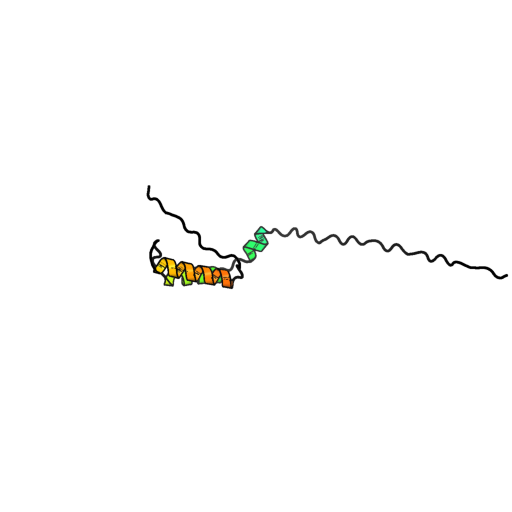HHHHHTT-----PPP------

pLDDT: mean 82.74, std 19.22, range [39.19, 98.38]

Radius of gyration: 31.14 Å; chains: 1; bounding box: 50×69×79 Å

Sequence (90 aa):
MASAIVALTAIPAGAQNSGAAPADSADPIEAMVGRLDLEKYKATIKGLTQFGDRRQGTGRNRQALDWIEAQLKSYGCTNTERITYDFQPP